Protein AF-A0A0N8VKQ9-F1 (afdb_monomer)

Solvent-accessible surface area (backbone atoms only — not comparable to full-atom values): 7213 Å² total; per-residue (Å²): 109,90,34,41,78,49,75,50,74,69,95,58,81,68,47,76,58,50,51,44,36,48,52,31,51,45,48,38,43,41,32,68,75,68,63,40,73,59,48,70,51,38,34,40,39,34,48,86,94,44,61,35,39,40,37,41,40,36,33,88,63,26,28,77,92,31,54,67,50,46,47,50,54,49,53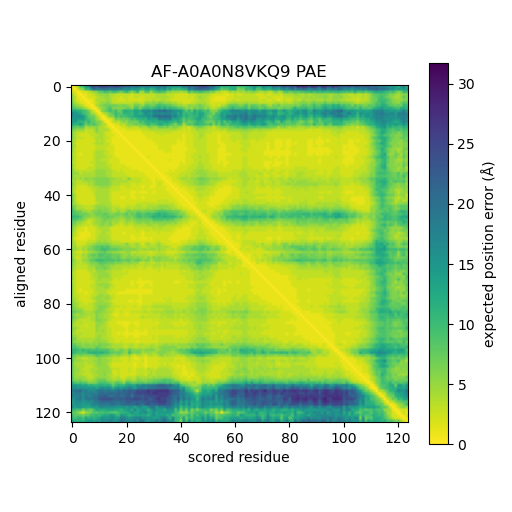,52,38,52,58,52,66,72,45,54,71,68,60,42,50,52,54,38,56,60,47,60,74,41,90,89,51,62,86,63,68,78,41,80,46,79,50,67,96,89,58,87,76,71,58,69,66,74,78,108

Structure (mmCIF, N/CA/C/O backbone):
data_AF-A0A0N8VKQ9-F1
#
_entry.id   AF-A0A0N8VKQ9-F1
#
loop_
_atom_site.group_PDB
_atom_site.id
_atom_site.type_symbol
_atom_site.label_atom_id
_atom_site.label_alt_id
_atom_site.label_comp_id
_atom_site.label_asym_id
_atom_site.label_entity_id
_atom_site.label_seq_id
_atom_site.pdbx_PDB_ins_code
_atom_site.Cartn_x
_atom_site.Cartn_y
_atom_site.Cartn_z
_atom_site.occupancy
_atom_site.B_iso_or_equiv
_atom_site.auth_seq_id
_atom_site.auth_comp_id
_atom_site.auth_asym_id
_atom_site.auth_atom_id
_atom_site.pdbx_PDB_model_num
ATOM 1 N N . MET A 1 1 ? -3.406 -15.303 -12.416 1.00 53.41 1 MET A N 1
ATOM 2 C CA . MET A 1 1 ? -3.895 -14.141 -11.638 1.00 53.41 1 MET A CA 1
ATOM 3 C C . MET A 1 1 ? -3.108 -12.881 -11.987 1.00 53.41 1 MET A C 1
ATOM 5 O O . MET A 1 1 ? -1.879 -12.910 -12.008 1.00 53.41 1 MET A O 1
ATOM 9 N N . LYS A 1 2 ? -3.808 -11.777 -12.282 1.00 70.31 2 LYS A N 1
ATOM 10 C CA . LYS A 1 2 ? -3.212 -10.486 -12.672 1.00 70.31 2 LYS A CA 1
ATOM 11 C C . LYS A 1 2 ? -3.034 -9.583 -11.445 1.00 70.31 2 LYS A C 1
ATOM 13 O O . LYS A 1 2 ? -3.880 -8.739 -11.200 1.00 70.31 2 L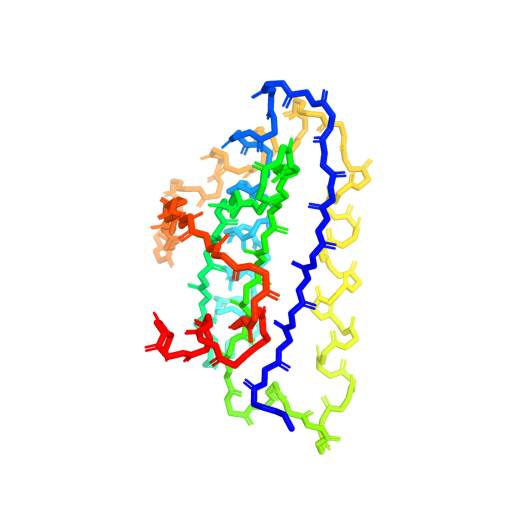YS A O 1
ATOM 18 N N . GLY A 1 3 ? -1.953 -9.761 -10.692 1.00 85.38 3 GLY A N 1
ATOM 19 C CA . GLY A 1 3 ? -1.599 -8.879 -9.576 1.00 85.38 3 GLY A CA 1
ATOM 20 C C . GLY A 1 3 ? -1.260 -9.604 -8.276 1.00 85.38 3 GLY A C 1
ATOM 21 O O . GLY A 1 3 ? -1.208 -10.838 -8.213 1.00 85.38 3 GLY A O 1
ATOM 22 N N . LEU A 1 4 ? -0.990 -8.806 -7.246 1.00 89.56 4 LEU A N 1
ATOM 23 C CA . LEU A 1 4 ? -0.789 -9.228 -5.867 1.00 89.56 4 LEU A CA 1
ATOM 24 C C . LEU A 1 4 ? -1.904 -8.643 -5.002 1.00 89.56 4 LEU A C 1
ATOM 26 O O . LEU A 1 4 ? -2.131 -7.436 -5.003 1.00 89.56 4 LEU A O 1
ATOM 30 N N . GLU A 1 5 ? -2.548 -9.509 -4.236 1.00 90.38 5 GLU A N 1
ATOM 31 C CA . GLU A 1 5 ? -3.486 -9.132 -3.190 1.00 90.38 5 GLU A CA 1
ATOM 32 C C . GLU A 1 5 ? -2.837 -9.340 -1.821 1.00 90.38 5 GLU A C 1
ATOM 34 O O . GLU A 1 5 ? -2.203 -10.372 -1.560 1.00 90.38 5 GLU A O 1
ATOM 39 N N . ILE A 1 6 ? -2.996 -8.343 -0.956 1.00 89.12 6 ILE A N 1
ATOM 40 C CA . ILE A 1 6 ? -2.643 -8.411 0.457 1.00 89.12 6 ILE A CA 1
ATOM 41 C C . ILE A 1 6 ? -3.922 -8.120 1.239 1.00 89.12 6 ILE A C 1
ATOM 43 O O . ILE A 1 6 ? -4.479 -7.027 1.141 1.00 89.12 6 ILE A O 1
ATOM 47 N N . ALA A 1 7 ? -4.401 -9.118 1.976 1.00 86.69 7 ALA A N 1
ATOM 48 C CA . ALA A 1 7 ? -5.594 -9.030 2.807 1.00 86.69 7 ALA A CA 1
ATOM 49 C C . ALA A 1 7 ? -5.193 -9.146 4.276 1.00 86.69 7 ALA A C 1
ATOM 51 O O . ALA A 1 7 ? -4.358 -9.981 4.626 1.00 86.69 7 ALA A O 1
ATOM 52 N N . PHE A 1 8 ? -5.795 -8.329 5.130 1.00 83.06 8 PHE A N 1
ATOM 53 C CA . PHE A 1 8 ? -5.585 -8.404 6.570 1.00 83.06 8 PHE A CA 1
ATOM 54 C C . PHE A 1 8 ? -6.831 -7.942 7.313 1.00 83.06 8 PHE A C 1
ATOM 56 O O . PHE A 1 8 ? -7.553 -7.032 6.898 1.00 83.06 8 PHE A O 1
ATOM 63 N N . GLN A 1 9 ? -7.067 -8.610 8.432 1.00 75.31 9 GLN A N 1
ATOM 64 C CA . GLN A 1 9 ? -8.085 -8.257 9.399 1.00 75.31 9 GLN A CA 1
ATOM 65 C C . GLN A 1 9 ? -7.379 -7.498 10.515 1.00 75.31 9 GLN A C 1
ATOM 67 O O . GLN A 1 9 ? -6.409 -8.000 11.082 1.00 75.31 9 GLN A O 1
ATOM 72 N N . LEU A 1 10 ? -7.819 -6.275 10.781 1.00 67.31 10 LEU A N 1
ATOM 73 C CA . LEU A 1 10 ? -7.254 -5.467 11.848 1.00 67.31 10 LEU A CA 1
ATOM 74 C C . LEU A 1 10 ? -8.363 -5.119 12.847 1.00 67.31 10 LEU A C 1
ATOM 76 O O . LEU A 1 10 ? -9.537 -5.030 12.484 1.00 67.31 10 LEU A O 1
ATOM 80 N N . ASN A 1 11 ? -7.986 -5.045 14.122 1.00 65.56 11 ASN A N 1
ATOM 81 C CA . ASN A 1 11 ? -8.914 -5.084 15.252 1.00 65.56 11 ASN A CA 1
ATOM 82 C C . ASN A 1 11 ? -9.200 -3.696 15.860 1.00 65.56 11 ASN A C 1
ATOM 84 O O . ASN A 1 11 ? -9.878 -3.634 16.882 1.00 65.56 11 ASN A O 1
ATOM 88 N N . ASN A 1 12 ? -8.671 -2.602 15.295 1.00 66.62 12 ASN A N 1
ATOM 89 C CA . ASN A 1 12 ? -8.656 -1.278 15.922 1.00 66.62 12 ASN A CA 1
ATOM 90 C C . ASN A 1 12 ? -9.084 -0.133 14.979 1.00 66.62 12 ASN A C 1
ATOM 92 O O . ASN A 1 12 ? -8.974 -0.177 13.762 1.00 66.62 12 ASN A O 1
ATOM 96 N N . GLU A 1 13 ? -9.526 0.989 15.546 1.00 64.44 13 GLU A N 1
ATOM 97 C CA . GLU A 1 13 ? -9.930 2.161 14.746 1.00 64.44 13 GLU A CA 1
ATOM 98 C C . GLU A 1 13 ? -8.753 2.860 14.038 1.00 64.44 13 GLU A C 1
ATOM 100 O O . GLU A 1 13 ? -8.931 3.451 12.975 1.00 64.44 13 GLU A O 1
ATOM 105 N N . LYS A 1 14 ? -7.529 2.744 14.577 1.00 69.12 14 LYS A N 1
ATOM 106 C CA . LYS A 1 14 ? -6.298 3.336 14.003 1.00 69.12 14 LYS A CA 1
ATOM 107 C C . 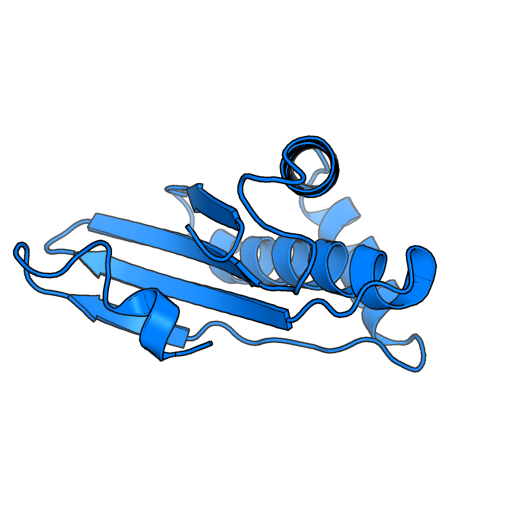LYS A 1 14 ? -5.892 2.731 12.653 1.00 69.12 14 LYS A C 1
ATOM 109 O O . LYS A 1 14 ? -4.993 3.235 11.980 1.00 69.12 14 LYS A O 1
ATOM 114 N N . ASP A 1 15 ? -6.560 1.660 12.249 1.00 72.62 15 ASP A N 1
ATOM 115 C CA . ASP A 1 15 ? -6.249 0.907 11.042 1.00 72.62 15 ASP A CA 1
ATOM 116 C C . ASP A 1 15 ? -6.597 1.693 9.767 1.00 72.62 15 ASP A C 1
ATOM 118 O O . ASP A 1 15 ? -5.949 1.522 8.734 1.00 72.62 15 ASP A O 1
ATOM 122 N N . PHE A 1 16 ? -7.528 2.650 9.859 1.00 83.38 16 PHE A N 1
ATOM 123 C CA . PHE A 1 16 ? -7.865 3.558 8.760 1.00 83.38 16 PHE A CA 1
ATOM 124 C C . PHE A 1 16 ? -6.722 4.493 8.346 1.00 83.38 16 PHE A C 1
ATOM 126 O O . PHE A 1 16 ? -6.718 4.948 7.205 1.00 83.38 16 PHE A O 1
ATOM 133 N N . ASP A 1 17 ? -5.738 4.734 9.215 1.00 88.25 17 ASP A N 1
ATOM 134 C CA . ASP A 1 17 ? -4.551 5.533 8.883 1.00 88.25 17 ASP A CA 1
ATOM 135 C C . ASP A 1 17 ? -3.368 4.650 8.468 1.00 88.25 17 ASP A C 1
ATOM 137 O O . ASP A 1 17 ? -2.656 4.944 7.502 1.00 88.25 17 ASP A O 1
ATOM 141 N N . VAL A 1 18 ? -3.183 3.527 9.171 1.00 91.12 18 VAL A N 1
ATOM 142 C CA . VAL A 1 18 ? -2.065 2.596 8.956 1.00 91.12 18 VAL A CA 1
ATOM 143 C C . VAL A 1 18 ? -2.138 1.959 7.577 1.00 91.12 18 VAL A C 1
ATOM 145 O O . VAL A 1 18 ? -1.142 1.906 6.857 1.00 91.12 18 VAL A O 1
ATOM 148 N N . VAL A 1 19 ? -3.318 1.491 7.178 1.00 91.25 19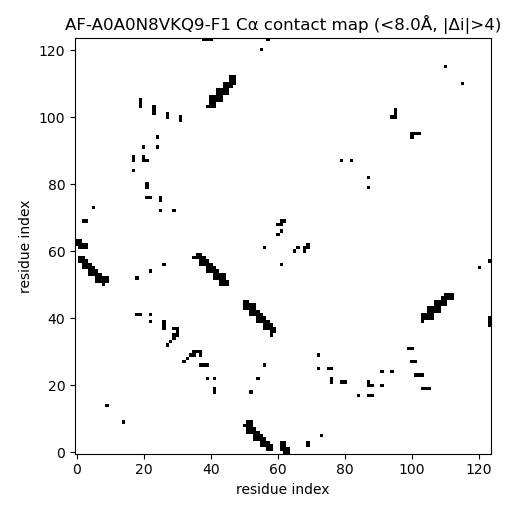 VAL A N 1
ATOM 149 C CA . VAL A 1 19 ? -3.484 0.738 5.934 1.00 91.25 19 VAL A CA 1
ATOM 150 C C . VAL A 1 19 ? -3.196 1.602 4.703 1.00 91.25 19 VAL A C 1
ATOM 152 O O . VAL A 1 19 ? -2.410 1.171 3.853 1.00 91.25 19 VAL A O 1
ATOM 155 N N . PRO A 1 20 ? -3.721 2.838 4.601 1.00 93.19 20 PRO A N 1
ATOM 156 C CA . PRO A 1 20 ? -3.310 3.777 3.564 1.00 93.19 20 PRO A CA 1
ATOM 157 C C . PRO A 1 20 ? -1.833 4.107 3.579 1.00 93.19 20 PRO A C 1
ATOM 159 O O . PRO A 1 20 ? -1.240 4.204 2.504 1.00 93.19 20 PRO A O 1
ATOM 162 N N . ALA A 1 21 ? -1.234 4.270 4.758 1.00 94.94 21 ALA A N 1
ATOM 163 C CA . ALA A 1 21 ? 0.187 4.560 4.867 1.00 94.94 21 ALA A CA 1
ATOM 164 C C . ALA A 1 21 ? 1.028 3.412 4.288 1.00 94.94 21 ALA A C 1
ATOM 166 O O . ALA A 1 21 ? 1.817 3.640 3.370 1.00 94.94 21 ALA A O 1
ATOM 167 N N . LEU A 1 22 ? 0.793 2.172 4.735 1.00 95.38 22 LEU A N 1
ATOM 168 C CA . LEU A 1 22 ? 1.476 0.972 4.237 1.00 95.38 22 LEU A CA 1
ATOM 169 C C . LEU A 1 22 ? 1.294 0.802 2.729 1.00 95.38 22 LEU A C 1
ATOM 171 O O . LEU A 1 22 ? 2.261 0.593 1.988 1.00 95.38 22 LEU A O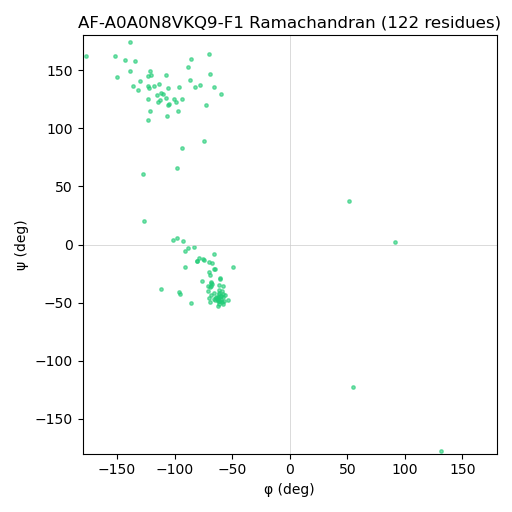 1
ATOM 175 N N . ALA A 1 23 ? 0.047 0.919 2.271 1.00 95.75 23 ALA A N 1
ATOM 176 C CA . ALA A 1 23 ? -0.297 0.672 0.887 1.00 95.75 23 ALA A CA 1
ATOM 177 C C . ALA A 1 23 ? 0.361 1.684 -0.058 1.00 95.75 23 ALA A C 1
ATOM 179 O O . ALA A 1 23 ? 0.969 1.295 -1.061 1.00 95.75 23 ALA A O 1
ATOM 180 N N . ASN A 1 24 ? 0.262 2.973 0.284 1.00 96.88 24 ASN A N 1
ATOM 181 C CA . ASN A 1 24 ? 0.807 4.063 -0.515 1.00 96.88 24 ASN A CA 1
ATOM 182 C C . ASN A 1 24 ? 2.332 4.111 -0.466 1.00 96.88 24 ASN A C 1
ATOM 184 O O . ASN A 1 24 ? 2.940 4.340 -1.506 1.00 96.88 24 ASN A O 1
ATOM 188 N N . LEU A 1 25 ? 2.964 3.876 0.687 1.00 97.12 25 LEU A N 1
ATOM 189 C CA . LEU A 1 25 ? 4.426 3.794 0.762 1.00 97.12 25 LEU A CA 1
ATOM 190 C C . LEU A 1 25 ? 4.959 2.675 -0.134 1.00 97.12 25 LEU A C 1
ATOM 192 O O . LEU A 1 25 ? 5.840 2.910 -0.956 1.00 97.12 25 LEU A O 1
ATOM 196 N N . THR A 1 26 ? 4.363 1.486 -0.042 1.00 97.00 26 THR A N 1
ATOM 197 C CA . THR A 1 26 ? 4.743 0.339 -0.875 1.00 97.00 26 THR A CA 1
ATOM 198 C C . THR A 1 26 ? 4.536 0.634 -2.360 1.00 97.00 26 THR A C 1
ATOM 200 O O . THR A 1 26 ? 5.458 0.481 -3.156 1.00 97.00 26 THR A O 1
ATOM 203 N N . GLY A 1 27 ? 3.347 1.102 -2.749 1.00 96.19 27 GLY A N 1
ATOM 204 C CA . GLY A 1 27 ? 3.036 1.388 -4.150 1.00 96.19 27 GLY A CA 1
ATOM 205 C C . GLY A 1 27 ? 3.960 2.442 -4.757 1.00 96.19 27 GLY A C 1
ATOM 206 O O . GLY A 1 27 ? 4.488 2.248 -5.852 1.00 96.19 27 GLY A O 1
ATOM 207 N N . ASN A 1 28 ? 4.217 3.527 -4.022 1.00 96.94 28 ASN A N 1
ATOM 208 C CA . ASN A 1 28 ? 5.109 4.587 -4.484 1.00 96.94 28 ASN A CA 1
ATOM 209 C C . ASN A 1 28 ? 6.570 4.154 -4.542 1.00 96.94 28 ASN A C 1
ATOM 211 O O . ASN A 1 28 ? 7.251 4.552 -5.480 1.00 96.94 28 ASN A O 1
ATOM 215 N N . TYR A 1 29 ? 7.049 3.327 -3.610 1.00 95.94 29 TYR A N 1
ATOM 216 C CA . TYR A 1 29 ? 8.405 2.785 -3.678 1.00 95.94 29 TYR A CA 1
ATOM 217 C C . TYR A 1 29 ? 8.625 2.015 -4.987 1.00 95.94 29 TYR A C 1
ATOM 219 O O . TYR A 1 29 ? 9.537 2.328 -5.750 1.00 95.94 29 TYR A O 1
ATOM 227 N N . PHE A 1 30 ? 7.736 1.074 -5.320 1.00 95.31 30 PHE A N 1
ATOM 228 C CA . PHE A 1 30 ? 7.884 0.304 -6.558 1.00 95.31 30 PHE A CA 1
ATOM 229 C C . PHE A 1 30 ? 7.670 1.150 -7.819 1.00 95.31 30 PHE A C 1
ATOM 231 O O . PHE A 1 30 ? 8.324 0.915 -8.835 1.00 95.31 30 PHE A O 1
ATOM 238 N N . LYS A 1 31 ? 6.797 2.159 -7.760 1.00 94.62 31 LYS A N 1
ATOM 239 C CA . LYS A 1 31 ? 6.566 3.080 -8.876 1.00 94.62 31 LYS A CA 1
ATOM 240 C C . LYS A 1 31 ? 7.765 3.995 -9.138 1.00 94.62 31 LYS A C 1
ATOM 242 O O . LYS A 1 31 ? 8.187 4.136 -10.281 1.00 94.62 31 LYS A O 1
ATOM 247 N N . ASN A 1 32 ? 8.285 4.639 -8.097 1.00 93.31 32 ASN A N 1
ATOM 248 C CA . ASN A 1 32 ? 9.230 5.746 -8.234 1.00 93.31 32 ASN A CA 1
ATOM 249 C C . ASN A 1 32 ? 10.690 5.275 -8.135 1.00 93.31 32 ASN A C 1
ATOM 251 O O . ASN A 1 32 ? 11.508 5.686 -8.956 1.00 93.31 32 ASN A O 1
ATOM 255 N N . GLU A 1 33 ? 11.004 4.380 -7.193 1.00 92.44 33 GLU A N 1
ATOM 256 C CA . GLU A 1 33 ? 12.375 3.902 -6.956 1.00 92.44 33 GLU A CA 1
ATOM 257 C C . GLU A 1 33 ? 12.729 2.730 -7.878 1.00 92.44 33 GLU A C 1
ATOM 259 O O . GLU A 1 33 ? 13.721 2.772 -8.604 1.00 92.44 33 GLU A O 1
ATOM 264 N N . GLU A 1 34 ? 11.872 1.705 -7.929 1.00 91.62 34 GLU A N 1
ATOM 265 C CA . GLU A 1 34 ? 12.075 0.528 -8.796 1.00 91.62 34 GLU A CA 1
ATOM 266 C C . GLU A 1 34 ? 11.591 0.762 -10.241 1.00 91.62 34 GLU A C 1
ATOM 268 O O . GLU A 1 34 ? 11.747 -0.107 -11.103 1.00 91.62 34 GLU A O 1
ATOM 273 N N . LYS A 1 35 ? 11.014 1.943 -10.522 1.00 91.88 35 LYS A N 1
ATOM 274 C CA . LYS A 1 35 ? 10.520 2.372 -11.846 1.00 91.88 35 LYS A CA 1
ATOM 275 C C . LYS A 1 35 ? 9.592 1.349 -12.504 1.00 91.88 35 LYS A C 1
ATOM 277 O O . LYS A 1 35 ? 9.642 1.129 -13.717 1.00 91.88 35 LYS A O 1
ATOM 282 N N . MET A 1 36 ? 8.762 0.693 -11.701 1.00 91.38 36 MET A N 1
ATOM 283 C CA . MET A 1 36 ? 7.786 -0.270 -12.188 1.00 91.38 36 MET A CA 1
ATOM 284 C C . MET A 1 36 ? 6.491 0.429 -12.587 1.00 91.38 36 MET A C 1
ATOM 286 O O . MET A 1 36 ? 6.009 1.319 -11.888 1.00 91.38 36 MET A O 1
ATOM 290 N N . ASP A 1 37 ? 5.875 -0.042 -13.670 1.00 90.94 37 ASP A N 1
ATOM 291 C CA . ASP A 1 37 ? 4.492 0.311 -13.976 1.00 90.94 37 ASP A CA 1
ATOM 292 C C . ASP A 1 37 ? 3.556 -0.455 -13.031 1.00 90.94 37 ASP A C 1
ATOM 294 O O . ASP A 1 37 ? 3.184 -1.609 -13.268 1.00 90.94 37 ASP A O 1
ATOM 298 N N . ILE A 1 38 ? 3.288 0.166 -11.882 1.00 93.06 38 ILE A N 1
ATOM 299 C CA . ILE A 1 38 ? 2.454 -0.370 -10.814 1.00 93.06 38 ILE A CA 1
ATOM 300 C C . ILE A 1 38 ? 1.311 0.592 -10.503 1.00 93.06 38 ILE A C 1
ATOM 302 O O . ILE A 1 38 ? 1.477 1.801 -10.344 1.00 93.06 38 ILE A O 1
ATOM 306 N N . THR A 1 39 ? 0.132 0.012 -10.346 1.00 93.56 39 THR A N 1
ATOM 307 C CA . THR A 1 39 ? -1.080 0.661 -9.862 1.00 93.56 39 THR A CA 1
ATOM 308 C C . THR A 1 39 ? -1.561 -0.076 -8.624 1.00 93.56 39 THR A C 1
ATOM 310 O O . THR A 1 39 ? -1.335 -1.279 -8.474 1.00 93.56 39 THR A O 1
ATOM 313 N N . TRP A 1 40 ? -2.204 0.639 -7.704 1.00 94.94 40 TRP A N 1
ATOM 314 C CA . TRP A 1 40 ? -2.765 0.012 -6.516 1.00 94.94 40 TRP A CA 1
ATOM 315 C C . TRP A 1 40 ? -4.088 0.628 -6.086 1.00 94.94 40 TRP A C 1
ATOM 317 O O . TRP A 1 40 ? -4.441 1.759 -6.449 1.00 94.94 40 TRP A O 1
ATOM 327 N N . ARG A 1 41 ? -4.842 -0.161 -5.322 1.00 93.62 41 ARG A N 1
ATOM 328 C CA . ARG A 1 41 ? -6.127 0.205 -4.728 1.00 93.62 41 ARG A CA 1
ATOM 329 C C . ARG A 1 41 ? -6.214 -0.328 -3.310 1.00 93.62 41 ARG A C 1
ATOM 331 O O . ARG A 1 41 ? -5.639 -1.367 -2.995 1.00 93.62 41 ARG A O 1
ATOM 338 N N . ILE A 1 42 ? -6.946 0.404 -2.484 1.00 93.06 42 ILE A N 1
ATOM 339 C CA . ILE A 1 42 ? -7.137 0.110 -1.070 1.00 93.06 42 ILE A CA 1
ATOM 340 C C . ILE A 1 42 ? -8.631 -0.012 -0.844 1.00 93.06 42 ILE A C 1
ATOM 342 O O . ILE A 1 42 ? -9.384 0.901 -1.183 1.00 93.06 42 ILE A O 1
ATOM 346 N N . PHE A 1 43 ? -9.047 -1.132 -0.277 1.00 90.06 43 PHE A N 1
ATOM 347 C CA . PHE A 1 43 ? -10.437 -1.434 -0.012 1.00 90.06 43 PHE A CA 1
ATOM 348 C C . PHE A 1 43 ? -10.635 -1.700 1.468 1.00 90.06 43 PHE A C 1
ATOM 350 O O . PHE A 1 43 ? -9.865 -2.444 2.074 1.00 90.06 43 PHE A O 1
ATOM 357 N N . HIS A 1 44 ? -11.688 -1.115 2.019 1.00 89.62 44 HIS A N 1
ATOM 358 C CA . HIS A 1 44 ? -12.242 -1.504 3.303 1.00 89.62 44 HIS A CA 1
ATOM 359 C C . HIS A 1 44 ? -13.540 -2.245 3.013 1.00 89.62 44 HIS A C 1
ATOM 361 O O . HIS A 1 44 ? -14.484 -1.658 2.483 1.00 89.62 44 HIS A O 1
ATOM 367 N N . VAL A 1 45 ? -13.550 -3.548 3.266 1.00 86.00 45 VAL A N 1
ATOM 368 C CA . VAL A 1 45 ? -14.647 -4.417 2.862 1.00 86.00 45 VAL A CA 1
ATOM 369 C C . VAL A 1 45 ? -15.397 -4.906 4.090 1.00 86.00 45 VAL A C 1
ATOM 371 O O . VAL A 1 45 ? -14.801 -5.400 5.046 1.00 86.00 45 VAL A O 1
ATOM 374 N N . THR A 1 46 ? -16.718 -4.771 4.040 1.00 83.81 46 THR A N 1
ATOM 375 C CA . THR A 1 46 ? -17.644 -5.301 5.042 1.00 83.81 46 THR A CA 1
ATOM 376 C C . THR A 1 46 ? -18.345 -6.531 4.465 1.00 83.81 46 THR A C 1
ATOM 378 O O . THR A 1 46 ? -18.994 -6.430 3.423 1.00 83.81 46 THR A O 1
ATOM 381 N N . LEU A 1 47 ? -18.196 -7.682 5.126 1.00 80.25 47 LEU A N 1
ATOM 382 C CA . LEU A 1 47 ? -18.890 -8.937 4.825 1.00 80.25 47 LEU A CA 1
ATOM 383 C C . LEU A 1 47 ? -19.653 -9.401 6.070 1.00 80.25 47 LEU A C 1
ATOM 385 O O . LEU A 1 47 ? -19.047 -9.897 7.022 1.00 80.25 47 LEU A O 1
ATOM 389 N N . GLY A 1 48 ? -20.981 -9.277 6.052 1.00 78.75 48 GLY A N 1
ATOM 390 C CA . GLY A 1 48 ? -21.793 -9.522 7.246 1.00 78.75 48 GLY A CA 1
ATOM 391 C C . GLY A 1 48 ? -21.305 -8.651 8.409 1.00 78.75 48 GLY A C 1
ATOM 392 O O . GLY A 1 48 ? -21.202 -7.435 8.262 1.00 78.75 48 GLY A O 1
ATOM 393 N N . ASP A 1 49 ? -20.933 -9.282 9.524 1.00 77.44 49 ASP A N 1
ATOM 394 C CA . ASP A 1 49 ? -20.399 -8.598 10.712 1.00 77.44 49 ASP A CA 1
ATOM 395 C C . ASP A 1 49 ? -18.871 -8.412 10.687 1.00 77.44 49 ASP A C 1
ATOM 397 O O . ASP A 1 49 ? -18.292 -7.822 11.601 1.00 77.44 49 ASP A O 1
ATOM 401 N N . GLN A 1 50 ? -18.188 -8.926 9.660 1.00 79.75 50 GLN A N 1
ATOM 402 C CA . GLN A 1 50 ? -16.735 -8.849 9.554 1.00 79.75 50 GLN A CA 1
ATOM 403 C C . GLN A 1 50 ? -16.301 -7.677 8.683 1.00 79.75 50 GLN A C 1
ATOM 405 O O . GLN A 1 50 ? -16.811 -7.461 7.584 1.00 79.75 50 GLN A O 1
ATOM 410 N N . LYS A 1 51 ? -15.291 -6.953 9.162 1.00 82.19 51 LYS A N 1
ATOM 411 C CA . LYS A 1 51 ? -14.605 -5.896 8.422 1.00 82.19 51 LYS A CA 1
ATOM 412 C C . LYS A 1 51 ? -13.152 -6.274 8.238 1.00 82.19 51 LYS A C 1
ATOM 414 O O . LYS A 1 51 ? -12.508 -6.773 9.161 1.00 82.19 51 LYS A O 1
ATOM 419 N N . TYR A 1 52 ? -12.642 -6.051 7.043 1.00 86.06 52 TYR A N 1
ATOM 420 C CA . TYR A 1 52 ? -11.253 -6.322 6.720 1.00 86.06 52 TYR A CA 1
ATOM 421 C C . TYR A 1 52 ? -10.792 -5.379 5.619 1.00 86.06 52 TYR A C 1
ATOM 423 O O . TYR A 1 52 ? -11.585 -4.773 4.895 1.00 86.06 52 TYR A O 1
ATOM 431 N N . PHE A 1 53 ? -9.481 -5.260 5.491 1.00 88.56 53 PHE A N 1
ATOM 432 C CA . PHE A 1 53 ? -8.866 -4.449 4.462 1.00 88.56 53 PHE A CA 1
ATOM 433 C C . PHE A 1 53 ? -8.236 -5.333 3.396 1.00 88.56 53 PHE A C 1
ATOM 435 O O . PHE A 1 53 ? -7.700 -6.410 3.675 1.00 88.56 53 PHE A O 1
ATOM 442 N N . ARG A 1 54 ? -8.282 -4.851 2.156 1.00 90.12 54 ARG A N 1
ATOM 443 C CA . ARG A 1 54 ? -7.572 -5.445 1.027 1.00 90.12 54 ARG A CA 1
ATOM 444 C C . ARG A 1 54 ? -6.822 -4.384 0.260 1.00 90.12 54 ARG A C 1
ATOM 446 O O . ARG A 1 54 ? -7.378 -3.351 -0.107 1.00 90.12 54 ARG A O 1
ATOM 453 N N . VAL A 1 55 ? -5.568 -4.677 -0.032 1.00 92.50 55 VAL A N 1
ATOM 454 C CA . VAL A 1 55 ? -4.729 -3.863 -0.898 1.00 92.50 55 VAL A CA 1
ATOM 455 C C . VAL A 1 55 ? -4.410 -4.681 -2.135 1.00 92.50 55 VAL A C 1
ATOM 457 O O . VAL A 1 55 ? -3.875 -5.788 -2.042 1.00 92.50 55 VAL A O 1
ATOM 460 N N . LEU A 1 56 ? -4.761 -4.138 -3.297 1.00 93.12 56 LEU A N 1
ATOM 461 C CA . LEU A 1 56 ? -4.482 -4.757 -4.586 1.00 93.12 56 LEU A CA 1
ATOM 462 C C . LEU A 1 56 ? -3.376 -3.984 -5.283 1.00 93.12 56 LEU A C 1
ATOM 464 O O . LEU A 1 56 ? -3.516 -2.782 -5.494 1.00 93.12 56 LEU A O 1
ATOM 468 N N . TYR A 1 57 ? -2.320 -4.686 -5.678 1.00 93.81 57 TYR A N 1
ATOM 469 C CA . TYR A 1 57 ? -1.253 -4.185 -6.535 1.00 93.81 57 TYR A CA 1
ATOM 470 C C . TYR A 1 57 ? -1.338 -4.855 -7.902 1.00 93.81 57 TYR A C 1
ATOM 472 O O . TYR A 1 57 ? -1.366 -6.085 -8.008 1.00 93.81 57 TYR A O 1
ATOM 480 N N . ARG A 1 58 ? -1.328 -4.054 -8.964 1.00 92.69 58 ARG A N 1
ATOM 481 C CA . ARG A 1 58 ? -1.401 -4.509 -10.351 1.00 92.69 58 ARG A CA 1
ATOM 482 C C . ARG A 1 58 ? -0.297 -3.868 -11.175 1.00 92.69 58 ARG A C 1
ATOM 484 O O . ARG A 1 58 ? -0.003 -2.692 -11.021 1.00 92.69 58 ARG A O 1
ATOM 491 N N . GLY A 1 59 ? 0.287 -4.646 -12.072 1.00 90.19 59 GLY A N 1
ATOM 492 C CA . GLY A 1 59 ? 1.296 -4.191 -13.018 1.00 90.19 59 GLY A CA 1
ATOM 493 C C . GLY A 1 59 ? 1.683 -5.333 -13.944 1.00 90.19 59 GLY A C 1
ATOM 494 O O . GLY A 1 59 ? 1.433 -6.499 -13.620 1.00 90.19 59 GLY A O 1
ATOM 495 N N . ASP A 1 60 ? 2.304 -5.018 -15.076 1.00 86.00 60 ASP A N 1
ATOM 496 C CA . ASP A 1 60 ? 2.619 -6.012 -16.110 1.00 86.00 60 ASP A CA 1
ATOM 497 C C . ASP A 1 60 ? 3.497 -7.148 -15.587 1.00 86.00 60 ASP A C 1
ATOM 499 O O . ASP A 1 60 ? 3.293 -8.306 -15.943 1.00 86.00 60 ASP A O 1
ATOM 503 N N . LYS A 1 61 ? 4.427 -6.830 -14.682 1.00 86.19 61 LYS A N 1
ATOM 504 C CA . LYS A 1 61 ? 5.343 -7.792 -14.049 1.00 86.19 61 LYS A CA 1
ATOM 505 C C . LYS A 1 61 ? 4.829 -8.351 -12.722 1.00 86.19 61 LYS A C 1
ATOM 507 O O . LYS A 1 61 ? 5.527 -9.116 -12.073 1.00 86.19 61 LYS A O 1
ATOM 512 N N . ILE A 1 62 ? 3.621 -7.995 -12.291 1.00 88.69 62 ILE A N 1
ATOM 513 C CA . ILE A 1 62 ? 3.025 -8.507 -11.048 1.00 88.69 62 ILE A CA 1
ATOM 514 C C . ILE A 1 62 ? 2.086 -9.655 -11.417 1.00 88.69 62 ILE A C 1
ATOM 516 O O . ILE A 1 62 ? 0.866 -9.573 -11.305 1.00 88.69 62 ILE A O 1
ATOM 520 N N . ASN A 1 63 ? 2.656 -10.739 -11.927 1.00 85.81 63 ASN A N 1
ATOM 521 C CA . ASN A 1 63 ? 1.908 -11.883 -12.438 1.00 85.81 63 ASN A CA 1
ATOM 522 C C . ASN A 1 63 ? 2.577 -13.199 -12.018 1.00 85.81 63 ASN A C 1
ATOM 524 O O . ASN A 1 63 ? 3.622 -13.194 -11.373 1.00 85.81 63 ASN A O 1
ATOM 528 N N . ASP A 1 64 ? 1.940 -14.325 -12.324 1.00 83.69 64 ASP A N 1
ATOM 529 C CA . ASP A 1 64 ? 2.425 -15.640 -11.881 1.00 83.69 64 ASP A CA 1
ATOM 530 C C . ASP A 1 64 ? 3.715 -16.079 -12.597 1.00 83.69 64 ASP A C 1
ATOM 532 O O . ASP A 1 64 ? 4.400 -16.974 -12.116 1.00 83.69 64 ASP A O 1
ATOM 536 N N . PHE A 1 65 ? 4.079 -15.420 -13.704 1.00 85.50 65 PHE A N 1
ATOM 537 C CA . PHE A 1 65 ? 5.344 -15.646 -14.407 1.00 85.50 65 PHE A CA 1
ATOM 538 C C . PHE A 1 65 ? 6.534 -14.921 -13.762 1.00 85.50 65 PHE A C 1
ATOM 540 O O . PHE A 1 65 ? 7.671 -15.244 -14.085 1.00 85.50 65 PHE A O 1
ATOM 547 N N . HIS A 1 66 ? 6.279 -13.974 -12.854 1.00 86.81 66 HIS A N 1
ATOM 548 C CA . HIS A 1 66 ? 7.296 -13.197 -12.133 1.00 86.81 66 HIS A CA 1
ATOM 549 C C . HIS A 1 66 ? 7.045 -13.262 -10.612 1.00 86.81 66 HIS A C 1
ATOM 551 O O . HIS A 1 66 ? 6.753 -12.245 -9.963 1.00 86.81 66 HIS A O 1
ATOM 557 N N . PRO A 1 67 ? 7.069 -14.468 -10.013 1.00 88.44 67 PRO A N 1
ATOM 558 C CA . PRO A 1 67 ? 6.749 -14.664 -8.599 1.00 88.44 67 PRO A CA 1
ATOM 559 C C . PRO A 1 67 ? 7.686 -13.893 -7.657 1.00 88.44 67 PRO A C 1
ATOM 561 O O . PRO A 1 67 ? 7.275 -13.479 -6.571 1.00 88.44 67 PRO A O 1
ATOM 564 N N . GLU A 1 68 ? 8.927 -13.646 -8.071 1.00 92.06 68 GLU A N 1
ATOM 565 C CA . GLU A 1 68 ? 9.915 -12.857 -7.340 1.00 92.06 68 GLU A CA 1
ATOM 566 C C . GLU A 1 68 ? 9.465 -11.412 -7.119 1.00 92.06 68 GLU A C 1
ATOM 568 O O . GLU A 1 68 ? 9.722 -10.848 -6.058 1.00 92.06 68 GLU A O 1
ATOM 573 N N . ILE A 1 69 ? 8.738 -10.823 -8.073 1.00 91.00 69 ILE A N 1
ATOM 574 C CA . ILE A 1 69 ? 8.208 -9.464 -7.940 1.00 91.00 69 ILE A CA 1
ATOM 575 C C . ILE A 1 69 ? 7.095 -9.430 -6.898 1.00 91.00 69 ILE A C 1
ATOM 577 O O . ILE A 1 69 ? 7.105 -8.580 -6.008 1.00 91.00 69 ILE A O 1
ATOM 581 N N . LYS A 1 70 ? 6.164 -10.391 -6.950 1.00 91.44 70 LYS A N 1
ATOM 582 C CA . LYS A 1 70 ? 5.107 -10.518 -5.933 1.00 91.44 70 LYS A CA 1
ATOM 583 C C . LYS A 1 70 ? 5.703 -10.697 -4.538 1.00 91.44 70 LYS A C 1
ATOM 585 O O . LYS A 1 70 ? 5.241 -10.066 -3.589 1.00 91.44 70 LYS A O 1
ATOM 590 N N . LYS A 1 71 ? 6.747 -11.523 -4.430 1.00 93.62 71 LYS A N 1
ATOM 591 C CA . LYS A 1 71 ? 7.475 -11.745 -3.181 1.00 93.62 71 LYS A CA 1
ATOM 592 C C . LYS A 1 71 ? 8.120 -10.454 -2.672 1.00 93.62 71 LYS A C 1
ATOM 594 O O . LYS A 1 71 ? 7.877 -10.100 -1.527 1.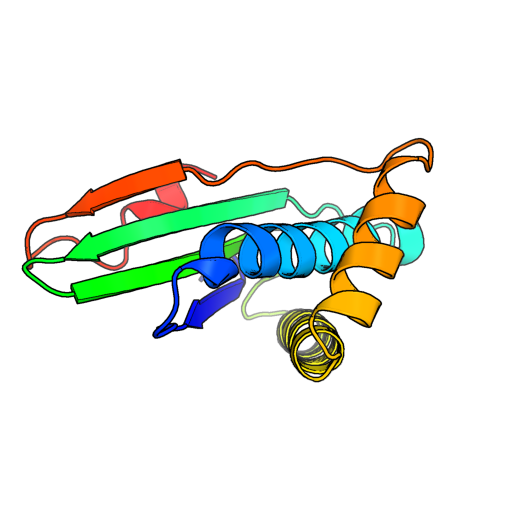00 93.62 71 LYS A O 1
ATOM 599 N N . LYS A 1 72 ? 8.838 -9.711 -3.520 1.00 95.19 72 LYS A N 1
ATOM 600 C CA . LYS A 1 72 ? 9.454 -8.425 -3.146 1.00 95.19 72 LYS A CA 1
ATOM 601 C C . LYS A 1 72 ? 8.438 -7.406 -2.637 1.00 95.19 72 LYS A C 1
ATOM 603 O O . LYS A 1 72 ? 8.688 -6.754 -1.628 1.00 95.19 72 LYS A O 1
ATOM 608 N N . ILE A 1 73 ? 7.299 -7.266 -3.322 1.00 94.69 73 ILE A N 1
ATOM 609 C CA . ILE A 1 73 ? 6.250 -6.327 -2.901 1.00 94.69 73 ILE A CA 1
ATOM 610 C C . ILE A 1 73 ? 5.713 -6.716 -1.525 1.00 94.69 73 ILE A C 1
ATOM 612 O O . ILE A 1 73 ? 5.594 -5.857 -0.655 1.00 94.69 73 ILE A O 1
ATOM 616 N N . ARG A 1 74 ? 5.445 -8.010 -1.310 1.00 94.56 74 ARG A N 1
ATOM 617 C CA . ARG A 1 74 ? 4.996 -8.521 -0.013 1.00 94.56 74 ARG A CA 1
ATOM 618 C C . ARG A 1 74 ? 6.037 -8.298 1.082 1.00 94.56 74 ARG A C 1
ATOM 620 O O . ARG A 1 74 ? 5.697 -7.758 2.119 1.00 94.56 74 ARG A O 1
ATOM 627 N N . GLU A 1 75 ? 7.300 -8.631 0.834 1.00 95.81 75 GLU A N 1
ATOM 628 C CA . GLU A 1 75 ? 8.382 -8.440 1.807 1.00 95.81 75 GLU A CA 1
ATOM 629 C C . GLU A 1 75 ? 8.573 -6.967 2.184 1.00 95.81 75 GLU A C 1
ATOM 631 O O . GLU A 1 75 ? 8.800 -6.653 3.351 1.00 95.81 75 GLU A O 1
ATOM 636 N N . TYR A 1 76 ? 8.456 -6.048 1.221 1.00 96.25 76 TYR A N 1
ATOM 637 C CA . TYR A 1 76 ? 8.531 -4.615 1.501 1.00 96.25 76 TYR A CA 1
ATOM 638 C C . TYR A 1 76 ? 7.326 -4.128 2.313 1.00 96.25 76 TYR A C 1
ATOM 640 O O . TYR A 1 76 ? 7.499 -3.390 3.283 1.00 96.25 76 TYR A O 1
ATOM 648 N N . PHE A 1 77 ? 6.120 -4.574 1.952 1.00 95.38 77 PHE A N 1
ATOM 649 C CA . PHE A 1 77 ? 4.905 -4.278 2.704 1.00 95.38 77 PHE A CA 1
ATOM 650 C C . PHE A 1 77 ? 5.018 -4.779 4.150 1.00 95.38 77 PHE A C 1
ATOM 652 O O . PHE A 1 77 ? 4.819 -4.011 5.090 1.00 95.38 77 PHE A O 1
ATOM 659 N N . ASP A 1 78 ? 5.417 -6.038 4.333 1.00 93.00 78 ASP A N 1
ATOM 660 C CA . ASP A 1 78 ? 5.593 -6.658 5.644 1.00 93.00 78 ASP A CA 1
ATOM 661 C C . ASP A 1 78 ? 6.665 -5.921 6.450 1.00 93.00 78 ASP A C 1
ATOM 663 O O . ASP A 1 78 ? 6.465 -5.630 7.626 1.00 93.00 78 ASP A O 1
ATOM 667 N N . LYS A 1 79 ? 7.787 -5.536 5.828 1.00 95.31 79 LYS A N 1
ATOM 668 C CA . LYS A 1 79 ? 8.829 -4.732 6.481 1.00 95.31 79 LYS A CA 1
ATOM 669 C C . LYS A 1 79 ? 8.274 -3.417 7.034 1.00 95.31 79 LYS A C 1
ATOM 671 O O . LYS A 1 79 ? 8.628 -3.044 8.150 1.00 95.31 79 LYS A O 1
ATOM 676 N N . LEU A 1 80 ? 7.423 -2.719 6.281 1.00 94.56 80 LEU A N 1
ATOM 677 C CA . LEU A 1 80 ? 6.770 -1.501 6.764 1.00 94.56 80 LEU A CA 1
ATOM 678 C C . LEU A 1 80 ? 5.760 -1.793 7.878 1.00 94.56 80 LEU A C 1
ATOM 680 O O . LEU A 1 80 ? 5.657 -1.009 8.814 1.00 94.56 80 LEU A O 1
ATOM 684 N N . ALA A 1 81 ? 5.055 -2.924 7.811 1.00 90.62 81 ALA A N 1
ATOM 685 C CA . ALA A 1 81 ? 4.080 -3.327 8.823 1.00 90.62 81 ALA A CA 1
ATOM 686 C C . ALA A 1 81 ? 4.716 -3.634 10.194 1.00 90.62 81 ALA A C 1
ATOM 688 O O . ALA A 1 81 ? 4.034 -3.569 11.212 1.00 90.62 81 ALA A O 1
ATOM 689 N N . HIS A 1 82 ? 6.020 -3.935 10.235 1.00 92.62 82 HIS A N 1
ATOM 690 C CA . HIS A 1 82 ? 6.777 -4.095 11.483 1.00 92.62 82 HIS A CA 1
ATOM 691 C C . HIS A 1 82 ? 7.180 -2.761 12.134 1.00 92.62 82 HIS A C 1
ATOM 693 O O . HIS A 1 82 ? 7.643 -2.763 13.276 1.00 92.62 82 HIS A O 1
ATOM 699 N N . LEU A 1 83 ? 7.043 -1.627 11.435 1.00 91.88 83 LEU A N 1
ATOM 700 C CA . LEU A 1 83 ? 7.257 -0.314 12.040 1.00 91.88 83 LEU A CA 1
ATOM 701 C C . LEU A 1 83 ? 6.143 -0.022 13.043 1.00 91.88 83 LEU A C 1
ATOM 703 O O . LEU A 1 83 ? 4.988 -0.402 12.848 1.00 91.88 83 LEU A O 1
ATOM 707 N N . ASN A 1 84 ? 6.475 0.701 14.111 1.00 91.50 84 ASN A N 1
ATOM 708 C CA . ASN A 1 84 ? 5.428 1.211 14.984 1.00 91.50 84 ASN A CA 1
ATOM 709 C C . ASN A 1 84 ? 4.633 2.327 14.276 1.00 91.50 84 ASN A C 1
ATOM 711 O O . ASN A 1 84 ? 5.067 2.893 13.270 1.00 91.50 84 ASN A O 1
ATOM 715 N N . PHE A 1 85 ? 3.460 2.648 14.823 1.00 89.94 85 PHE A N 1
ATOM 716 C CA . PHE A 1 85 ? 2.549 3.633 14.239 1.00 89.94 85 PHE A CA 1
ATOM 717 C C . PHE A 1 85 ? 3.219 4.989 13.964 1.00 89.94 85 PHE A C 1
ATOM 719 O O . PHE A 1 85 ? 3.089 5.527 12.868 1.00 89.94 85 PHE A O 1
ATOM 726 N N . GLU A 1 86 ? 3.955 5.533 14.936 1.00 92.56 86 GLU A N 1
ATOM 727 C CA . GLU A 1 86 ? 4.583 6.854 14.815 1.00 92.56 86 GLU A CA 1
ATOM 728 C C . GLU A 1 86 ? 5.636 6.876 13.704 1.00 92.56 86 GLU A C 1
ATOM 730 O O . GLU A 1 86 ? 5.615 7.764 12.855 1.00 92.56 86 GLU A O 1
ATOM 735 N N . GLN A 1 87 ? 6.493 5.854 13.652 1.00 95.06 87 GLN A N 1
ATOM 736 C CA . GLN A 1 87 ? 7.520 5.702 12.619 1.00 95.06 87 GLN A CA 1
ATOM 737 C C . GLN A 1 87 ? 6.908 5.587 11.223 1.00 95.06 87 GLN A C 1
ATOM 739 O O . GLN A 1 87 ? 7.376 6.227 10.279 1.00 95.06 87 GLN A O 1
ATOM 744 N N . LEU A 1 88 ? 5.857 4.775 11.087 1.00 94.75 88 LEU A N 1
ATOM 745 C CA . LEU A 1 88 ? 5.164 4.590 9.820 1.00 94.75 88 LEU A CA 1
ATOM 746 C C . LEU A 1 88 ? 4.542 5.904 9.336 1.00 94.75 88 LEU A C 1
ATOM 748 O O . LEU A 1 88 ? 4.699 6.273 8.172 1.00 94.75 88 LEU A O 1
ATOM 752 N N . MET A 1 89 ? 3.852 6.619 10.225 1.00 94.62 89 MET A N 1
ATOM 753 C CA . MET A 1 89 ? 3.166 7.859 9.874 1.00 94.62 89 MET A CA 1
ATOM 754 C C . MET A 1 89 ? 4.140 9.005 9.605 1.00 94.62 89 MET A C 1
ATOM 756 O O . MET A 1 89 ? 3.906 9.790 8.686 1.00 94.62 89 MET A O 1
ATOM 760 N N . GLU A 1 90 ? 5.254 9.085 10.332 1.00 95.69 90 GLU A N 1
ATOM 761 C CA . GLU A 1 90 ? 6.327 10.036 10.040 1.00 95.69 90 GLU A CA 1
ATOM 762 C C . GLU A 1 90 ? 6.911 9.787 8.642 1.00 95.69 90 GLU A C 1
ATOM 764 O O . GLU A 1 90 ? 7.004 10.715 7.834 1.00 95.69 90 GLU A O 1
ATOM 769 N N . LEU A 1 91 ? 7.244 8.530 8.325 1.00 95.44 91 LEU A N 1
ATOM 770 C CA . LEU A 1 91 ? 7.748 8.147 7.007 1.00 95.44 91 LEU A CA 1
ATOM 771 C C . LEU A 1 91 ? 6.733 8.466 5.903 1.00 95.44 91 LEU A C 1
ATOM 773 O O . LEU A 1 91 ? 7.098 9.012 4.859 1.00 95.44 91 LEU A O 1
ATOM 777 N N . TYR A 1 92 ? 5.459 8.153 6.137 1.00 96.06 92 TYR A N 1
ATOM 778 C CA . TYR A 1 92 ? 4.381 8.426 5.196 1.00 96.06 92 TYR A CA 1
ATOM 779 C C . TYR A 1 92 ? 4.224 9.922 4.937 1.00 96.06 92 TYR A C 1
ATOM 781 O O . TYR A 1 92 ? 4.199 10.337 3.780 1.00 96.06 92 TYR A O 1
ATOM 789 N N . ASN A 1 93 ? 4.176 10.742 5.986 1.00 94.38 93 ASN A N 1
ATOM 790 C CA . ASN A 1 93 ? 3.998 12.184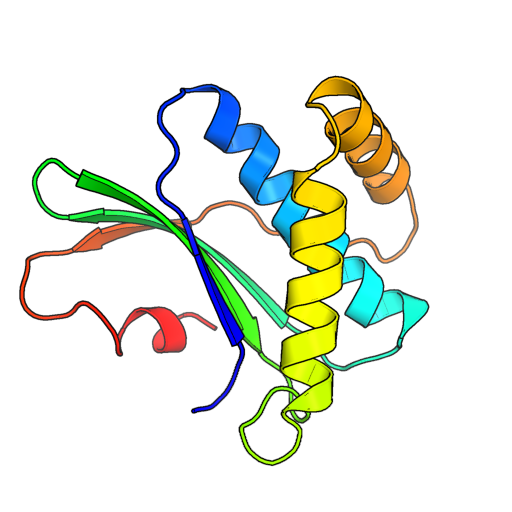 5.852 1.00 94.38 93 ASN A CA 1
ATOM 791 C C . ASN A 1 93 ? 5.188 12.848 5.151 1.00 94.38 93 ASN A C 1
ATOM 793 O O . ASN A 1 93 ? 4.965 13.628 4.232 1.00 94.38 93 ASN A O 1
ATOM 797 N N . LYS A 1 94 ? 6.428 12.457 5.473 1.00 94.00 94 LYS A N 1
ATOM 798 C CA . LYS A 1 94 ? 7.616 12.927 4.737 1.00 94.00 94 LYS A CA 1
ATOM 799 C C . LYS A 1 94 ? 7.581 12.523 3.261 1.00 94.00 94 LYS A C 1
ATOM 801 O O . LYS A 1 94 ? 7.910 13.316 2.385 1.00 94.00 94 LYS A O 1
ATOM 806 N N . SER A 1 95 ? 7.156 11.294 2.967 1.00 92.75 95 SER A N 1
ATOM 807 C CA . SER A 1 95 ? 7.109 10.792 1.586 1.00 92.75 95 SER A CA 1
ATOM 808 C C . SER A 1 95 ? 6.042 11.497 0.744 1.00 92.75 95 SER A C 1
ATOM 810 O O . SER A 1 95 ? 6.265 11.728 -0.441 1.00 92.75 95 SER A O 1
ATOM 812 N N . LYS A 1 96 ? 4.910 11.895 1.344 1.00 91.69 96 LYS A N 1
ATOM 813 C CA . LYS A 1 96 ? 3.850 12.659 0.657 1.00 91.69 96 LYS A CA 1
ATOM 814 C C . LYS A 1 96 ? 4.317 14.009 0.125 1.00 91.69 96 LYS A C 1
ATOM 816 O O . LYS A 1 96 ? 3.764 14.485 -0.858 1.00 91.69 96 LYS A O 1
ATOM 821 N N . GLU A 1 97 ? 5.293 14.630 0.780 1.00 90.12 97 GLU A N 1
ATOM 822 C CA . GLU A 1 97 ? 5.838 15.929 0.369 1.00 90.12 97 GLU A CA 1
ATOM 823 C C . GLU A 1 97 ? 6.756 15.814 -0.859 1.00 90.12 97 GLU A C 1
ATOM 825 O O . GLU A 1 97 ? 7.100 16.817 -1.483 1.00 90.12 97 GLU A O 1
ATOM 830 N N . SER A 1 98 ? 7.143 14.592 -1.238 1.00 87.81 98 SER A N 1
ATOM 831 C CA . SER A 1 98 ? 8.003 14.349 -2.393 1.00 87.81 98 SER A CA 1
ATOM 832 C C . SER A 1 98 ? 7.224 14.435 -3.708 1.00 87.81 98 SER A C 1
ATOM 834 O O . SER A 1 98 ? 6.132 13.879 -3.854 1.00 87.81 98 SER A O 1
ATOM 836 N N . ASN A 1 99 ? 7.820 15.077 -4.717 1.00 83.56 99 ASN A N 1
ATOM 837 C CA . ASN A 1 99 ? 7.243 15.128 -6.061 1.00 83.56 99 ASN A CA 1
ATOM 838 C C . ASN A 1 99 ? 7.065 13.713 -6.638 1.00 83.56 99 ASN A C 1
ATOM 840 O O . ASN A 1 99 ? 8.001 12.919 -6.666 1.00 83.56 99 ASN A O 1
ATOM 844 N N . GLY A 1 100 ? 5.864 13.417 -7.144 1.00 85.94 100 GLY A N 1
ATOM 845 C CA . GLY A 1 100 ? 5.539 12.126 -7.764 1.00 85.94 100 GLY A CA 1
ATOM 846 C C . GLY A 1 100 ? 4.970 11.069 -6.810 1.00 85.94 100 GLY A C 1
ATOM 847 O O . GLY A 1 100 ? 4.677 9.954 -7.257 1.00 85.94 100 GLY A O 1
ATOM 848 N N . PHE A 1 101 ? 4.774 11.406 -5.530 1.00 93.31 101 PHE A N 1
ATOM 849 C CA . PHE A 1 101 ? 4.046 10.559 -4.590 1.00 93.31 101 PHE A CA 1
ATOM 850 C C . PHE A 1 101 ? 2.538 10.585 -4.882 1.00 93.31 101 PHE A C 1
ATOM 852 O O . PHE A 1 101 ? 1.883 11.624 -4.829 1.00 93.31 101 PHE A O 1
ATOM 859 N N . ASN A 1 102 ? 1.969 9.419 -5.170 1.00 93.25 102 ASN A N 1
ATOM 860 C CA . ASN A 1 102 ? 0.541 9.236 -5.387 1.00 93.25 102 ASN A CA 1
ATOM 861 C C . ASN A 1 102 ? -0.150 8.824 -4.085 1.00 93.25 102 ASN A C 1
ATOM 863 O O . ASN A 1 102 ? 0.196 7.804 -3.488 1.00 93.25 102 ASN A O 1
ATOM 867 N N . ILE A 1 103 ? -1.180 9.567 -3.686 1.00 94.38 103 ILE A N 1
ATOM 868 C CA . ILE A 1 103 ? -2.029 9.212 -2.547 1.00 94.38 103 ILE A CA 1
ATOM 869 C C . ILE A 1 103 ? -3.276 8.499 -3.066 1.00 94.38 103 ILE A C 1
ATOM 871 O O . ILE A 1 103 ? -4.094 9.091 -3.767 1.00 94.38 103 ILE A O 1
ATOM 875 N N . ILE A 1 104 ? -3.421 7.223 -2.713 1.00 93.75 104 ILE A N 1
ATOM 876 C CA . ILE A 1 104 ? -4.638 6.447 -2.939 1.00 93.75 104 ILE A CA 1
ATOM 877 C C . ILE A 1 104 ? -5.419 6.378 -1.629 1.00 93.75 104 ILE A C 1
ATOM 879 O O . ILE A 1 104 ? -4.885 5.956 -0.601 1.00 93.75 104 ILE A O 1
ATOM 883 N N . ASN A 1 105 ? -6.680 6.801 -1.687 1.00 91.31 105 ASN A N 1
ATOM 884 C CA . ASN A 1 105 ? -7.607 6.748 -0.562 1.00 91.31 105 ASN A CA 1
ATOM 885 C C . ASN A 1 105 ? -8.301 5.384 -0.483 1.00 91.31 105 ASN A C 1
ATOM 887 O O . ASN A 1 105 ? -8.377 4.646 -1.470 1.00 91.31 105 ASN A O 1
ATOM 891 N N . ILE A 1 106 ? -8.832 5.073 0.697 1.00 90.25 106 ILE A N 1
ATOM 892 C CA . ILE A 1 106 ? -9.643 3.876 0.929 1.00 90.25 106 ILE A CA 1
ATOM 893 C C . ILE A 1 106 ? -10.941 3.987 0.132 1.00 90.25 106 ILE A C 1
ATOM 895 O O . ILE A 1 106 ? -11.606 5.023 0.141 1.00 90.25 106 ILE A O 1
ATOM 899 N N . LYS A 1 107 ? -11.321 2.891 -0.521 1.00 89.62 107 LYS A N 1
ATOM 900 C CA . LYS A 1 107 ? -12.656 2.698 -1.074 1.00 89.62 107 LYS A CA 1
ATOM 901 C C . LYS A 1 107 ? -13.428 1.714 -0.203 1.00 89.62 107 LYS A C 1
ATOM 903 O O . LYS A 1 107 ? -13.015 0.568 -0.046 1.00 89.62 107 LYS A O 1
ATOM 908 N N . GLU A 1 108 ? -14.551 2.151 0.343 1.00 86.56 108 GLU A N 1
ATOM 909 C CA . GLU A 1 108 ? -15.420 1.286 1.141 1.00 86.56 108 GLU A CA 1
ATOM 910 C C . GLU A 1 108 ? -16.328 0.447 0.239 1.00 86.56 108 GLU A C 1
AT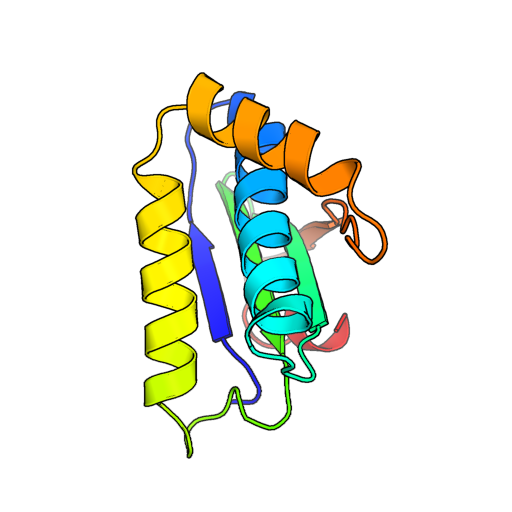OM 912 O O . GLU A 1 108 ? -16.883 0.948 -0.743 1.00 86.56 108 GLU A O 1
ATOM 917 N N . ILE A 1 109 ? -16.451 -0.843 0.550 1.00 84.56 109 ILE A N 1
ATOM 918 C CA . ILE A 1 109 ? -17.285 -1.797 -0.185 1.00 84.56 109 ILE A CA 1
ATOM 919 C C . ILE A 1 109 ? -18.051 -2.654 0.825 1.00 84.56 109 ILE A C 1
ATOM 921 O O . ILE A 1 109 ? -17.495 -3.121 1.815 1.00 84.56 109 ILE A O 1
ATOM 925 N N . THR A 1 110 ? -19.338 -2.873 0.571 1.00 77.50 110 THR A N 1
ATOM 926 C CA . THR A 1 110 ? -20.156 -3.848 1.305 1.00 77.50 110 THR A CA 1
ATOM 927 C C . THR A 1 110 ? -20.515 -4.972 0.342 1.00 77.50 110 THR A C 1
ATOM 929 O O . THR A 1 110 ? -21.042 -4.691 -0.734 1.00 77.50 110 THR A O 1
ATOM 932 N N . GLU A 1 111 ? -20.199 -6.220 0.691 1.00 67.50 111 GLU A N 1
ATOM 933 C CA . GLU A 1 111 ? -20.519 -7.390 -0.135 1.00 67.50 111 GLU A CA 1
ATOM 934 C C . GLU A 1 111 ? -21.354 -8.417 0.640 1.00 67.50 111 GLU A C 1
ATOM 936 O O . GLU A 1 111 ? -21.170 -8.622 1.840 1.00 67.50 111 GLU A O 1
ATOM 941 N N . GLU A 1 112 ? -22.260 -9.086 -0.073 1.00 55.22 112 GLU A N 1
ATOM 942 C CA . GLU A 1 112 ? -22.973 -10.278 0.395 1.00 55.22 112 GLU A CA 1
ATOM 943 C C . GLU A 1 112 ? -22.154 -11.542 0.049 1.00 55.22 112 GLU A C 1
ATOM 945 O O . GLU A 1 112 ? -21.372 -11.533 -0.906 1.00 55.22 112 GLU A O 1
ATOM 950 N N . TYR A 1 113 ? -22.312 -12.617 0.835 1.00 50.22 113 TYR A N 1
ATOM 951 C CA . TYR A 1 113 ? -21.417 -13.792 0.937 1.00 50.22 113 TYR A CA 1
ATOM 952 C C . TYR A 1 113 ? -20.978 -14.481 -0.381 1.00 50.22 113 TYR A C 1
ATOM 954 O O . TYR A 1 113 ? -19.962 -15.172 -0.377 1.00 50.22 113 TYR A O 1
ATOM 962 N N . ASP A 1 114 ? -21.671 -14.285 -1.506 1.00 48.69 114 ASP A N 1
ATOM 963 C CA . ASP A 1 114 ? -21.481 -15.076 -2.735 1.00 48.69 114 ASP A CA 1
ATOM 964 C C . ASP A 1 114 ? -20.445 -14.538 -3.752 1.00 48.69 114 ASP A C 1
ATOM 966 O O . ASP A 1 114 ? -20.195 -15.188 -4.765 1.00 48.69 114 ASP A O 1
ATOM 970 N N . LEU A 1 115 ? -19.844 -13.351 -3.567 1.00 50.00 115 LEU A N 1
ATOM 971 C CA . LEU A 1 115 ? -19.219 -12.612 -4.696 1.00 50.00 115 LEU A CA 1
ATOM 972 C C . LEU A 1 115 ? -17.747 -12.182 -4.495 1.00 50.00 115 LEU A C 1
ATOM 974 O O . LEU A 1 115 ? -17.234 -11.321 -5.211 1.00 50.00 115 LEU A O 1
ATOM 978 N N . TRP A 1 116 ? -17.055 -12.837 -3.564 1.00 52.09 116 TRP A N 1
ATOM 979 C CA . TRP A 1 116 ? -15.967 -12.258 -2.761 1.00 52.09 116 TRP A CA 1
ATOM 980 C C . TRP A 1 116 ? -14.552 -12.151 -3.363 1.00 52.09 116 TRP A C 1
ATOM 982 O O . TRP A 1 116 ? -13.678 -11.508 -2.767 1.00 52.09 116 TRP A O 1
ATOM 992 N N . GLN A 1 117 ? -14.253 -12.829 -4.476 1.00 51.56 117 GLN A N 1
ATOM 993 C CA . GLN A 1 117 ? -12.877 -12.889 -5.008 1.00 51.56 117 GLN A CA 1
ATOM 994 C C . GLN A 1 117 ? -12.683 -12.153 -6.337 1.00 51.56 117 GLN A C 1
ATOM 996 O O . GLN A 1 117 ? -11.670 -11.475 -6.504 1.00 51.56 117 GLN A O 1
ATOM 1001 N N . ASP A 1 118 ? -13.651 -12.201 -7.254 1.00 54.50 118 ASP A N 1
ATOM 1002 C CA . ASP A 1 118 ? -13.447 -11.673 -8.611 1.00 54.50 118 ASP A CA 1
ATOM 1003 C C . ASP A 1 118 ? -13.845 -10.198 -8.792 1.00 54.50 118 ASP A C 1
ATOM 1005 O O . ASP A 1 118 ? -13.378 -9.543 -9.726 1.00 54.50 118 ASP A O 1
ATOM 1009 N N . LYS A 1 119 ? -14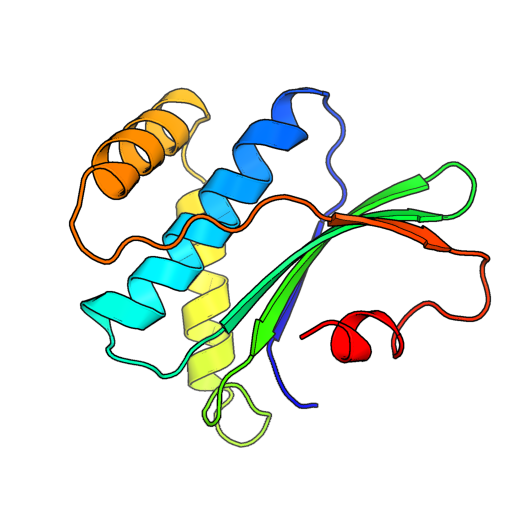.668 -9.616 -7.907 1.00 61.56 119 LYS A N 1
ATOM 1010 C CA . LYS A 1 119 ? -15.201 -8.256 -8.124 1.00 61.56 119 LYS A CA 1
ATOM 1011 C C . LYS A 1 119 ? -14.213 -7.127 -7.849 1.00 61.56 119 LYS A C 1
ATOM 1013 O O . LYS A 1 119 ? -14.279 -6.100 -8.523 1.00 61.56 119 LYS A O 1
ATOM 1018 N N . LEU A 1 120 ? -13.284 -7.290 -6.907 1.00 64.44 120 LEU A N 1
ATOM 1019 C CA . LEU A 1 120 ? -12.379 -6.200 -6.519 1.00 64.44 120 LEU A CA 1
ATOM 1020 C C . LEU A 1 120 ? -11.395 -5.822 -7.636 1.00 64.44 120 LEU A C 1
ATOM 1022 O O . LEU A 1 120 ? -11.108 -4.641 -7.837 1.00 64.44 120 LEU A O 1
ATOM 1026 N N . TRP A 1 121 ? -10.959 -6.806 -8.427 1.00 62.84 121 TRP A N 1
ATOM 1027 C CA . TRP A 1 121 ? -10.104 -6.595 -9.596 1.00 62.84 121 TRP A CA 1
ATOM 1028 C C . TRP A 1 121 ? -10.803 -5.845 -10.743 1.00 62.84 121 TRP A C 1
ATOM 1030 O O . TRP A 1 121 ? -10.119 -5.310 -11.611 1.00 62.84 121 TRP A O 1
ATOM 1040 N N . ASN A 1 122 ? -12.137 -5.734 -10.745 1.00 66.69 122 ASN A N 1
ATOM 1041 C CA . ASN A 1 122 ? -12.855 -4.909 -11.728 1.00 66.69 122 ASN A CA 1
ATOM 1042 C C . ASN A 1 122 ? -12.733 -3.402 -11.446 1.00 66.69 122 ASN A C 1
ATOM 1044 O O . ASN A 1 122 ? -13.084 -2.588 -12.297 1.00 66.69 122 ASN A O 1
ATOM 1048 N N . TYR A 1 123 ? -12.257 -3.014 -10.258 1.00 56.69 123 TYR A N 1
ATOM 1049 C CA . TYR A 1 123 ? -12.093 -1.613 -9.864 1.00 56.69 123 TYR A CA 1
ATOM 1050 C C . TYR A 1 123 ? -10.660 -1.077 -10.044 1.00 56.69 123 TYR A C 1
ATOM 1052 O O . TYR A 1 123 ? -10.388 0.056 -9.621 1.00 56.69 123 TYR A O 1
ATOM 1060 N N . ILE A 1 124 ? -9.748 -1.868 -10.630 1.00 61.50 124 ILE A N 1
ATOM 1061 C CA . ILE A 1 124 ? -8.331 -1.513 -10.832 1.00 61.50 124 ILE A CA 1
ATOM 1062 C C . ILE A 1 124 ? -7.905 -1.527 -12.296 1.00 61.50 124 ILE A C 1
ATOM 1064 O O . ILE A 1 124 ? -8.261 -2.472 -13.035 1.00 61.50 124 ILE A O 1
#

Organism: NCBI:txid507754

InterPro domains:
  IPR018546 Domain of unknown function DUF2004 [PF09406] (2-124)

Mean predicted aligned error: 5.96 Å

pLDDT: mean 85.32, std 12.68, range [48.69, 97.12]

Foldseek 3Di:
DFWAKDKDADDDPCCQVLQQLLQLVLQQCCCPVVVFPKDKAKEFEAEPPGTIIMITIGGPCRDPVNVVVNVVSVVSSVVLVPDDPVVSVVVSVVQVVDPPRDRHHYDYYYDYDPPPDPPVVVVD

Secondary structure (DSSP, 8-state):
-BSEEEEE---STTHHHHHHHHHHHHHHIIIIIS---EEEEEEEEEETTEEEEEEEEEETTSBTT-HHHHHHHHHHHHHHHTS-HHHHHHHHHHHHTSTT---PPEEEEEE-TT-TTTSGGGG-

Nearest PDB structures (foldseek):
  2aby-assembly1_A  TM=6.359E-01  e=4.314E-09  Thermoplasma acidophilum
  3amu-assembly1_A  TM=5.302E-01  e=1.165E+00  Archaeoglobus fulgidus
  3f44-assembly1_A  TM=5.155E-01  e=2.114E+00  Lactobacillus acidophilus NCFM
  6znp-assembly1_A  TM=5.067E-01  e=2.756E+00  Bacillus subtilis subsp. subtilis str. 168
  1kvd-assembly1_B  TM=3.067E-01  e=9.546E-01  Millerozyma farinosa

Sequence (124 aa):
MKGLEIAFQLNNEKDFDVVPALANLTGNYFKNEEKMDITWRIFHVTLGDQKYFRVLYRGDKINDFHPEIKKKIREYFDKLAHLNFEQLMELYNKSKESNGFNIINIKEITEEYDLWQDKLWNYI

Radius of gyration: 14.33 Å; Cα contacts (8 Å, |Δi|>4): 171; chains: 1; bounding box: 35×32×32 Å